Protein AF-A4EKM6-F1 (afdb_monomer_lite)

Secondary structure (DSSP, 8-state):
-----------PPPPPPPHHHHHHHHHHHHHHEETTTTEESTT--HHHHHHHHTS-HHHHHHHHHHHT-----THHHHHHHHHHHHHHHHHHHHHHHHHHHHHHHHHHHHHHHHHHHHHHHHHHHH-HHHHTT--

Foldseek 3Di:
DDDDDDPPPPDDDDDADDPVLLVLLVVVCVVFADLVQQEGPPPDFLVNSCVVSVHDSVNSQVSCCVPRRHHDDCVVVVVVVVVVVVVVVVVVVVVVVVVVVVVVVVVVVVVVVVVVVVVVVVDVVVDPVVVVVPD

pLDDT: mean 85.14, std 16.4, range [42.56, 98.19]

Structure (mmCIF, N/CA/C/O backbone):
data_AF-A4EKM6-F1
#
_entry.id   AF-A4EKM6-F1
#
loop_
_atom_site.group_PDB
_atom_site.id
_atom_site.type_symbol
_atom_site.label_atom_id
_atom_site.label_alt_id
_atom_site.label_comp_id
_atom_site.label_asym_id
_atom_site.label_entity_id
_atom_site.label_seq_id
_atom_site.pdbx_PDB_ins_code
_atom_site.Cartn_x
_atom_site.Cartn_y
_atom_site.Cartn_z
_atom_site.occupancy
_atom_site.B_iso_or_equiv
_atom_site.auth_seq_id
_atom_site.auth_comp_id
_atom_site.auth_asym_id
_atom_site.auth_atom_id
_atom_site.pdbx_PDB_model_num
ATOM 1 N N . MET A 1 1 ? 56.455 32.919 -22.864 1.00 42.56 1 MET A N 1
ATOM 2 C CA . MET A 1 1 ? 55.395 32.038 -22.336 1.00 42.56 1 MET A CA 1
ATOM 3 C C . MET A 1 1 ? 54.680 31.454 -23.539 1.00 42.56 1 MET A C 1
ATOM 5 O O . MET A 1 1 ? 54.259 32.231 -24.381 1.00 42.56 1 MET A O 1
ATOM 9 N N . LYS A 1 2 ? 54.708 30.130 -23.719 1.00 43.56 2 LYS A N 1
ATOM 10 C CA . LYS A 1 2 ? 54.007 29.454 -24.818 1.00 43.56 2 LYS A CA 1
ATOM 11 C C . LYS A 1 2 ? 52.753 28.831 -24.219 1.00 43.56 2 LYS A C 1
ATOM 13 O O . LYS A 1 2 ? 52.881 28.008 -23.316 1.00 43.56 2 LYS A O 1
ATOM 18 N N . ASP A 1 3 ? 51.595 29.272 -24.688 1.00 45.62 3 ASP A N 1
ATOM 19 C CA . ASP A 1 3 ? 50.293 28.738 -24.306 1.00 45.62 3 ASP A CA 1
ATOM 20 C C . ASP A 1 3 ? 50.192 27.280 -24.752 1.00 45.62 3 ASP A C 1
ATOM 22 O O . ASP A 1 3 ? 50.178 26.970 -25.943 1.00 45.62 3 ASP A O 1
ATOM 26 N N . ASN A 1 4 ? 50.168 26.372 -23.780 1.00 44.19 4 ASN A N 1
ATOM 27 C CA . ASN A 1 4 ? 49.967 24.951 -24.010 1.00 44.19 4 ASN A CA 1
ATOM 28 C C . ASN A 1 4 ? 48.478 24.643 -23.834 1.00 44.19 4 ASN A C 1
ATOM 30 O O . ASN A 1 4 ? 48.031 24.289 -22.744 1.00 44.19 4 ASN A O 1
ATOM 34 N N . THR A 1 5 ? 47.706 24.824 -24.904 1.00 48.41 5 THR A N 1
ATOM 35 C CA . THR A 1 5 ? 46.326 24.331 -24.963 1.00 48.41 5 THR A CA 1
ATOM 36 C C . THR A 1 5 ? 46.388 22.834 -25.235 1.00 48.41 5 THR A C 1
ATOM 38 O O . THR A 1 5 ? 46.733 22.413 -26.337 1.00 48.41 5 THR A O 1
ATOM 41 N N . VAL A 1 6 ? 46.102 22.027 -24.214 1.00 52.59 6 VAL A N 1
ATOM 42 C CA . VAL A 1 6 ? 45.916 20.581 -24.367 1.00 52.59 6 VAL A CA 1
ATOM 43 C C . VAL A 1 6 ? 44.579 20.370 -25.087 1.00 52.59 6 VAL A C 1
ATOM 45 O O . VAL A 1 6 ? 43.560 20.836 -24.572 1.00 52.59 6 VAL A O 1
ATOM 48 N N . PRO A 1 7 ? 44.533 19.719 -26.262 1.00 49.34 7 PRO A N 1
ATOM 49 C CA . PRO A 1 7 ? 43.262 19.356 -26.868 1.00 49.34 7 PRO A CA 1
ATOM 50 C C . PRO A 1 7 ? 42.602 18.291 -25.987 1.00 49.34 7 PRO A C 1
ATOM 52 O O . PRO A 1 7 ? 43.169 17.227 -25.742 1.00 49.34 7 PRO A O 1
ATOM 55 N N . VAL A 1 8 ? 41.419 18.613 -25.463 1.00 51.66 8 VAL A N 1
ATOM 56 C CA . VAL A 1 8 ? 40.562 17.664 -24.752 1.00 51.66 8 VAL A CA 1
ATOM 57 C C . VAL A 1 8 ? 40.074 16.657 -25.788 1.00 51.66 8 VAL A C 1
ATOM 59 O O . VAL A 1 8 ? 39.270 16.991 -26.656 1.00 51.66 8 VAL A O 1
ATOM 62 N N . ASP A 1 9 ? 40.627 15.451 -25.737 1.00 45.38 9 ASP A N 1
ATOM 63 C CA . ASP A 1 9 ? 40.276 14.345 -26.620 1.00 45.38 9 ASP A CA 1
ATOM 64 C C . ASP A 1 9 ? 38.855 13.859 -26.282 1.00 45.38 9 ASP A C 1
ATOM 66 O O . ASP A 1 9 ? 38.632 13.048 -25.383 1.00 45.38 9 ASP A O 1
ATOM 70 N N . ALA A 1 10 ? 37.864 14.453 -26.945 1.00 55.47 10 ALA A N 1
ATOM 71 C CA . ALA A 1 10 ? 36.438 14.225 -26.727 1.00 55.47 10 ALA A CA 1
ATOM 72 C C . ALA A 1 10 ? 35.898 13.055 -27.569 1.00 55.47 10 ALA A C 1
ATOM 74 O O . ALA A 1 10 ? 34.858 13.184 -28.209 1.00 55.47 10 ALA A O 1
ATOM 75 N N . THR A 1 11 ? 36.593 11.913 -27.583 1.00 52.44 11 THR A N 1
ATOM 76 C CA . THR A 1 11 ? 36.094 10.701 -28.260 1.00 52.44 11 THR A CA 1
ATOM 77 C C . THR A 1 11 ? 36.463 9.424 -27.500 1.00 52.44 11 THR A C 1
ATOM 79 O O . THR A 1 11 ? 37.080 8.509 -28.038 1.00 52.44 11 THR A O 1
ATOM 82 N N . ALA A 1 12 ? 36.071 9.323 -26.227 1.00 53.66 12 ALA A N 1
ATOM 83 C CA . ALA A 1 12 ? 35.922 7.997 -25.632 1.00 53.66 12 ALA A CA 1
ATOM 84 C C . ALA A 1 12 ? 34.707 7.324 -26.303 1.00 53.66 12 ALA A C 1
ATOM 86 O O . ALA A 1 12 ? 33.637 7.938 -26.320 1.00 53.66 12 ALA A O 1
ATOM 87 N N . PRO A 1 13 ? 34.828 6.112 -26.878 1.00 58.38 13 PRO A N 1
ATOM 88 C CA . PRO A 1 13 ? 33.677 5.426 -27.453 1.00 58.38 13 PRO A CA 1
ATOM 89 C C . PRO A 1 13 ? 32.609 5.260 -26.368 1.00 58.38 13 PRO A C 1
ATOM 91 O O . PRO A 1 13 ? 32.927 4.818 -25.257 1.00 58.38 13 PRO A O 1
ATOM 94 N N . LEU A 1 14 ? 31.359 5.633 -26.675 1.00 62.59 14 LEU A N 1
ATOM 95 C CA . LEU A 1 14 ? 30.225 5.330 -25.805 1.00 62.59 14 LEU A CA 1
ATOM 96 C C . LEU A 1 14 ? 30.258 3.826 -25.531 1.00 62.59 14 LEU A C 1
ATOM 98 O O . LEU A 1 14 ? 30.205 3.013 -26.452 1.00 62.59 14 LEU A O 1
ATOM 102 N N . ARG A 1 15 ? 30.439 3.454 -24.261 1.00 79.44 15 ARG A N 1
ATOM 103 C CA . ARG A 1 15 ? 30.425 2.049 -23.862 1.00 79.44 15 ARG A CA 1
ATOM 104 C C . ARG A 1 15 ? 29.017 1.527 -24.136 1.00 79.44 15 ARG A C 1
ATOM 106 O O . ARG A 1 15 ? 28.069 2.023 -23.536 1.00 79.44 15 ARG A O 1
ATOM 113 N N . GLU A 1 16 ? 28.893 0.560 -25.035 1.00 86.62 16 GLU A N 1
ATOM 114 C CA . GLU A 1 16 ? 27.640 -0.153 -25.282 1.00 86.62 16 GLU A CA 1
ATOM 115 C C . GLU A 1 16 ? 27.563 -1.424 -24.424 1.00 86.62 16 GLU A C 1
ATOM 117 O O . GLU A 1 16 ? 28.601 -2.055 -24.179 1.00 86.62 16 GLU A O 1
ATOM 122 N N . PRO A 1 17 ? 26.357 -1.846 -23.998 1.00 88.88 17 PRO A N 1
ATOM 123 C CA . PRO A 1 17 ? 26.192 -3.125 -23.326 1.00 88.88 17 PRO A CA 1
ATOM 124 C C . PRO A 1 17 ? 26.535 -4.268 -24.284 1.00 88.88 17 PRO A C 1
ATOM 126 O O . PRO A 1 17 ? 26.182 -4.261 -25.470 1.00 88.88 17 PRO A O 1
ATOM 129 N N . THR A 1 18 ? 27.199 -5.294 -23.758 1.00 93.12 18 THR A N 1
ATOM 130 C CA . THR A 1 18 ? 27.443 -6.533 -24.504 1.00 93.12 18 THR A CA 1
ATOM 131 C C . THR A 1 18 ? 26.123 -7.230 -24.846 1.00 93.12 18 THR A C 1
ATOM 133 O O . THR A 1 18 ? 25.096 -7.002 -24.215 1.00 93.12 18 THR A O 1
ATOM 136 N N . ARG A 1 19 ? 26.131 -8.146 -25.823 1.00 94.25 19 ARG A N 1
ATOM 137 C CA . ARG A 1 19 ? 24.923 -8.919 -26.180 1.00 94.25 19 ARG A CA 1
ATOM 138 C C . ARG A 1 19 ? 24.349 -9.724 -25.010 1.00 94.25 19 ARG A C 1
ATOM 140 O O . 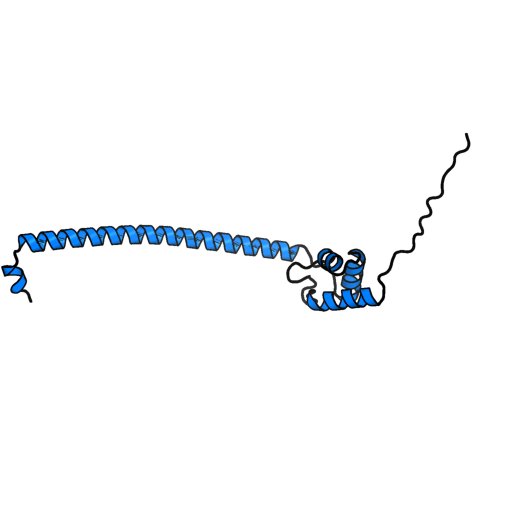ARG A 1 19 ? 23.138 -9.887 -24.949 1.00 94.25 19 ARG A O 1
ATOM 147 N N . ALA A 1 20 ? 25.208 -10.231 -24.124 1.00 94.38 20 ALA A N 1
ATOM 148 C CA . ALA A 1 20 ? 24.777 -10.951 -22.930 1.00 94.38 20 ALA A CA 1
ATOM 149 C C . ALA A 1 20 ? 24.041 -10.010 -21.966 1.00 94.38 20 ALA A C 1
ATOM 151 O O . ALA A 1 20 ? 22.905 -10.290 -21.611 1.00 94.38 20 ALA A O 1
ATOM 152 N N . GLN A 1 21 ? 24.626 -8.844 -21.676 1.00 95.00 21 GLN A N 1
ATOM 153 C CA . GLN A 1 21 ? 23.996 -7.819 -20.836 1.00 95.00 21 GLN A CA 1
ATOM 154 C C . GLN A 1 21 ? 22.688 -7.301 -21.436 1.00 95.00 21 GLN A C 1
ATOM 156 O O . GLN A 1 21 ? 21.718 -7.130 -20.715 1.00 95.00 21 GLN A O 1
ATOM 161 N N . LYS A 1 22 ? 22.628 -7.092 -22.761 1.00 96.00 22 LYS A N 1
ATOM 162 C CA . LYS A 1 22 ? 21.370 -6.729 -23.432 1.00 96.00 22 LYS A CA 1
ATOM 163 C C . LYS A 1 22 ? 20.294 -7.786 -23.181 1.00 96.00 22 LYS A C 1
ATOM 165 O O . LYS A 1 22 ? 19.173 -7.417 -22.880 1.00 96.00 22 LYS A O 1
ATOM 170 N N . ARG A 1 23 ? 20.624 -9.079 -23.279 1.00 97.00 23 ARG A N 1
ATOM 171 C CA . ARG A 1 23 ? 19.661 -10.156 -23.009 1.00 97.00 23 ARG A CA 1
ATOM 172 C C . ARG A 1 23 ? 19.195 -10.147 -21.554 1.00 97.00 23 ARG A C 1
ATOM 174 O O . ARG A 1 23 ? 18.001 -10.168 -21.332 1.00 97.00 23 ARG A O 1
ATOM 181 N N . GLU A 1 24 ? 20.114 -10.042 -20.599 1.00 97.75 24 GLU A N 1
ATOM 182 C CA . GLU A 1 24 ? 19.770 -10.001 -19.170 1.00 97.75 24 GLU A CA 1
ATOM 183 C C . GLU A 1 24 ? 18.881 -8.801 -18.814 1.00 97.75 24 GLU A C 1
ATOM 185 O O . GLU A 1 24 ? 17.933 -8.947 -18.051 1.00 97.75 24 GLU A O 1
ATOM 190 N N . ILE A 1 25 ? 19.155 -7.627 -19.396 1.00 97.38 25 ILE A N 1
ATOM 191 C CA . ILE A 1 25 ? 18.315 -6.437 -19.213 1.00 97.38 25 ILE A CA 1
ATOM 192 C C . ILE A 1 25 ? 16.916 -6.668 -19.793 1.00 97.38 25 ILE A C 1
ATOM 194 O O . ILE A 1 25 ? 15.934 -6.365 -19.128 1.00 97.38 25 ILE A O 1
ATOM 198 N N . MET A 1 26 ? 16.820 -7.203 -21.014 1.00 97.31 26 MET A N 1
ATOM 199 C CA . MET A 1 26 ? 15.533 -7.438 -21.680 1.00 97.31 26 MET A CA 1
ATOM 200 C C . MET A 1 26 ? 14.700 -8.492 -20.943 1.00 97.31 26 MET A C 1
ATOM 202 O O . MET A 1 26 ? 13.525 -8.253 -20.699 1.00 97.31 26 MET A O 1
ATOM 206 N N . ASP A 1 27 ? 15.322 -9.597 -20.516 1.00 97.62 27 ASP A N 1
ATOM 207 C CA . ASP A 1 27 ? 14.656 -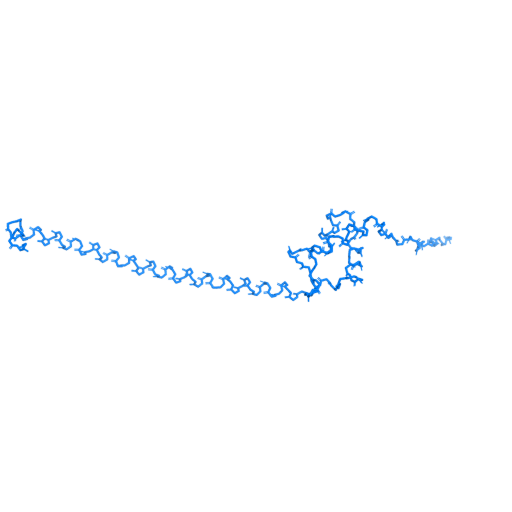10.661 -19.756 1.00 97.62 27 ASP A CA 1
ATOM 208 C C . ASP A 1 27 ? 14.076 -10.127 -18.432 1.00 97.62 27 ASP A C 1
ATOM 210 O O . ASP A 1 27 ? 13.015 -10.568 -17.996 1.00 97.62 27 ASP A O 1
ATOM 214 N N . LEU A 1 28 ? 14.762 -9.178 -17.783 1.00 96.31 28 LEU A N 1
ATOM 215 C CA . LEU A 1 28 ? 14.269 -8.566 -16.552 1.00 96.31 28 LEU A CA 1
ATOM 216 C C . LEU A 1 28 ? 13.188 -7.513 -16.820 1.00 96.31 28 LEU A C 1
ATOM 218 O O . LEU A 1 28 ? 12.202 -7.476 -16.091 1.00 96.31 28 LEU A O 1
ATOM 222 N N . LEU A 1 29 ? 13.338 -6.689 -17.864 1.00 96.25 29 LEU A N 1
ATOM 223 C CA . LEU A 1 29 ? 12.299 -5.742 -18.286 1.00 96.25 29 LEU A CA 1
ATOM 224 C C . LEU A 1 29 ? 10.986 -6.463 -18.625 1.00 96.25 29 LEU A C 1
ATOM 226 O O . LEU A 1 29 ? 9.935 -5.985 -18.216 1.00 96.25 29 LEU A O 1
ATOM 230 N N . ASP A 1 30 ? 11.045 -7.636 -19.263 1.00 96.44 30 ASP A N 1
ATOM 231 C CA . ASP A 1 30 ? 9.870 -8.481 -19.531 1.00 96.44 30 ASP A CA 1
ATOM 232 C C . ASP A 1 30 ? 9.133 -8.936 -18.252 1.00 96.44 30 ASP A C 1
ATOM 234 O O . ASP A 1 30 ? 7.930 -9.189 -18.298 1.00 96.44 30 ASP A O 1
ATOM 238 N N . ASP A 1 31 ? 9.822 -9.057 -17.110 1.00 94.88 31 ASP A N 1
ATOM 239 C CA . ASP A 1 31 ? 9.211 -9.475 -15.836 1.00 94.88 31 ASP A CA 1
ATOM 240 C C . ASP A 1 31 ? 8.633 -8.299 -15.032 1.00 94.88 31 ASP A C 1
ATOM 242 O O . ASP A 1 31 ? 7.629 -8.458 -14.331 1.00 94.88 31 ASP A O 1
ATOM 246 N N . VAL A 1 32 ? 9.269 -7.123 -15.101 1.00 92.69 32 VAL A N 1
ATOM 247 C CA . VAL A 1 32 ? 8.977 -6.001 -14.186 1.00 92.69 32 VAL A CA 1
ATOM 248 C C . VAL A 1 32 ? 8.291 -4.806 -14.842 1.00 92.69 32 VAL A C 1
ATOM 250 O O . VAL A 1 32 ? 7.796 -3.932 -14.128 1.00 92.69 32 VAL A O 1
ATOM 253 N N . TYR A 1 33 ? 8.258 -4.732 -16.172 1.00 93.00 33 TYR A N 1
ATOM 254 C CA . TYR A 1 33 ? 7.647 -3.621 -16.894 1.00 93.00 33 TYR A CA 1
ATOM 255 C C . TYR A 1 33 ? 6.244 -3.981 -17.396 1.00 93.00 33 TYR A C 1
ATOM 257 O O . TYR A 1 33 ? 6.029 -5.004 -18.041 1.00 93.00 33 TYR A O 1
ATOM 265 N N . ASP A 1 34 ? 5.281 -3.107 -17.125 1.00 90.31 34 ASP A N 1
ATOM 266 C CA . ASP A 1 34 ? 3.910 -3.210 -17.606 1.00 90.31 34 ASP A CA 1
ATOM 267 C C . ASP A 1 34 ? 3.770 -2.466 -18.937 1.00 90.31 34 ASP A C 1
ATOM 269 O O . ASP A 1 34 ? 3.689 -1.237 -18.973 1.00 90.31 34 ASP A O 1
ATOM 273 N N . THR A 1 35 ? 3.756 -3.201 -20.049 1.00 89.06 35 THR A N 1
ATOM 274 C CA . THR A 1 35 ? 3.610 -2.599 -21.383 1.00 89.06 35 THR A CA 1
ATOM 275 C C . THR A 1 35 ? 2.228 -1.987 -21.609 1.00 89.06 35 THR A C 1
ATOM 277 O O . THR A 1 35 ? 2.118 -1.036 -22.377 1.00 89.06 35 THR A O 1
ATOM 280 N N . ASP A 1 36 ? 1.183 -2.484 -20.942 1.00 87.62 36 ASP A N 1
ATOM 281 C CA . ASP A 1 36 ? -0.175 -1.954 -21.110 1.00 87.62 36 ASP A CA 1
ATOM 282 C C . ASP A 1 36 ? -0.328 -0.593 -20.415 1.00 87.62 36 ASP A C 1
ATOM 284 O O . ASP A 1 36 ? -1.024 0.289 -20.922 1.00 87.62 36 ASP A O 1
ATOM 288 N N . ASN A 1 37 ? 0.335 -0.419 -19.266 1.00 84.12 37 ASN A N 1
ATOM 289 C CA . ASN A 1 37 ? 0.323 0.823 -18.486 1.00 84.12 37 ASN A CA 1
ATOM 290 C C . ASN A 1 37 ? 1.554 1.719 -18.723 1.00 84.12 37 ASN A C 1
ATOM 292 O O . ASN A 1 37 ? 1.650 2.792 -18.132 1.00 84.12 37 ASN A O 1
ATOM 296 N N . GLU A 1 38 ? 2.481 1.292 -19.586 1.00 89.31 38 GLU A N 1
ATOM 297 C CA . GLU A 1 38 ? 3.745 1.973 -19.895 1.00 89.31 38 GLU A CA 1
ATOM 298 C C . GLU A 1 38 ? 4.531 2.412 -18.642 1.00 89.31 38 GLU A C 1
ATOM 300 O O . GLU A 1 38 ? 5.052 3.531 -18.564 1.00 89.31 38 GLU A O 1
ATOM 305 N N . CYS A 1 39 ? 4.603 1.539 -17.635 1.00 88.56 39 CYS A N 1
ATOM 306 C CA . CYS A 1 39 ? 5.263 1.842 -16.371 1.00 88.56 39 CYS A CA 1
ATOM 307 C C . CYS A 1 39 ? 5.913 0.615 -15.727 1.00 88.56 39 CYS A C 1
ATOM 309 O O . CYS A 1 39 ? 5.656 -0.533 -16.082 1.00 88.56 39 CYS A O 1
ATOM 311 N N . TYR A 1 40 ? 6.778 0.864 -14.747 1.00 89.00 40 TYR A N 1
ATOM 312 C CA . TYR A 1 40 ? 7.334 -0.198 -13.920 1.00 89.00 40 TYR A CA 1
ATOM 313 C C . TYR A 1 40 ? 6.345 -0.692 -12.868 1.00 89.00 40 TYR A C 1
ATOM 315 O O . TYR A 1 40 ? 5.620 0.086 -12.245 1.00 89.00 40 TYR A O 1
ATOM 323 N N . GLN A 1 41 ? 6.395 -1.988 -12.581 1.00 85.06 41 GLN A N 1
ATOM 324 C CA . GLN A 1 41 ? 5.657 -2.597 -11.484 1.00 85.06 41 GLN A CA 1
ATOM 325 C C . GLN A 1 41 ? 6.518 -2.695 -10.219 1.00 85.06 41 GLN A C 1
ATOM 327 O O . GLN A 1 41 ? 7.739 -2.596 -10.251 1.00 85.06 41 GLN A O 1
ATOM 332 N N . ARG A 1 42 ? 5.867 -2.904 -9.066 1.00 82.75 42 ARG A N 1
ATOM 333 C CA . ARG A 1 42 ? 6.506 -3.291 -7.784 1.00 82.75 42 ARG A CA 1
ATOM 334 C C . ARG A 1 42 ? 7.598 -2.341 -7.257 1.00 82.75 42 ARG A C 1
ATOM 336 O O . ARG A 1 42 ? 8.287 -2.690 -6.302 1.00 82.75 42 ARG A O 1
ATOM 343 N N . GLY A 1 43 ? 7.680 -1.123 -7.791 1.00 78.75 43 GLY A N 1
ATOM 344 C CA . GLY A 1 43 ? 8.687 -0.132 -7.409 1.00 78.75 43 GLY A CA 1
ATOM 345 C C . GLY A 1 43 ? 10.039 -0.315 -8.098 1.00 78.75 43 GLY A C 1
ATOM 346 O O . GLY A 1 43 ? 11.008 0.297 -7.651 1.00 78.75 43 GLY A O 1
ATOM 347 N N . ASP A 1 44 ? 10.108 -1.136 -9.147 1.00 89.62 44 ASP A N 1
ATOM 348 C CA . ASP A 1 44 ? 11.292 -1.238 -9.993 1.00 89.62 44 ASP A CA 1
ATOM 349 C C . ASP A 1 44 ? 11.512 0.047 -10.805 1.00 89.62 44 ASP A C 1
ATOM 351 O O . ASP A 1 44 ? 10.578 0.797 -11.089 1.00 89.62 44 ASP A O 1
ATOM 355 N N . THR A 1 45 ? 12.768 0.331 -11.138 1.00 90.69 45 THR A N 1
ATOM 356 C CA . THR A 1 45 ? 13.176 1.453 -11.990 1.00 90.69 45 THR A CA 1
ATOM 357 C C . THR A 1 45 ? 14.385 1.058 -12.839 1.00 90.69 45 THR A C 1
ATOM 359 O O . THR A 1 45 ? 15.003 0.011 -12.623 1.00 90.69 45 THR A O 1
ATOM 362 N N . ASP A 1 46 ? 14.777 1.918 -13.783 1.00 93.25 46 ASP A N 1
ATOM 363 C CA . ASP A 1 46 ? 16.030 1.748 -14.530 1.00 93.25 46 ASP A CA 1
ATOM 364 C C . ASP A 1 46 ? 17.234 1.588 -13.579 1.00 93.25 46 ASP A C 1
ATOM 366 O O . ASP A 1 46 ? 18.141 0.792 -13.834 1.00 93.25 46 ASP A O 1
ATOM 370 N N . GLU A 1 47 ? 17.238 2.324 -12.463 1.00 92.31 47 GLU A N 1
ATOM 371 C CA . GLU A 1 47 ? 18.278 2.260 -11.437 1.00 92.31 47 GLU A CA 1
ATOM 372 C C . GLU A 1 47 ? 18.276 0.933 -10.677 1.00 92.31 47 GLU A C 1
ATOM 374 O O . GLU A 1 47 ? 19.345 0.339 -10.532 1.00 92.31 47 GLU A O 1
ATOM 379 N N . THR A 1 48 ? 17.119 0.436 -10.220 1.00 93.56 48 THR A N 1
ATOM 380 C CA . THR A 1 48 ? 17.074 -0.823 -9.450 1.00 93.56 48 THR A CA 1
ATOM 381 C C . THR A 1 48 ? 17.522 -2.009 -10.304 1.00 93.56 48 THR A C 1
ATOM 383 O O . THR A 1 48 ? 18.287 -2.859 -9.840 1.00 93.56 48 THR A O 1
ATOM 386 N N . ILE A 1 49 ? 17.134 -2.025 -11.581 1.00 94.50 49 ILE A N 1
ATOM 387 C CA . ILE A 1 49 ? 17.567 -3.028 -12.562 1.00 94.50 49 ILE A CA 1
ATOM 388 C C . ILE A 1 49 ? 19.072 -2.932 -12.810 1.00 94.50 49 ILE A C 1
ATOM 390 O O . ILE A 1 49 ? 19.778 -3.944 -12.817 1.00 94.50 49 ILE A O 1
ATOM 394 N N . ALA A 1 50 ? 19.581 -1.717 -13.014 1.00 95.81 50 ALA A N 1
ATOM 395 C CA . ALA A 1 50 ? 20.993 -1.505 -13.285 1.00 95.81 50 ALA A CA 1
ATOM 396 C C . ALA A 1 50 ? 21.884 -1.909 -12.107 1.00 95.81 50 ALA A C 1
ATOM 398 O O . ALA A 1 50 ? 22.931 -2.524 -12.319 1.00 95.81 50 ALA A O 1
ATOM 399 N N . GLU A 1 51 ? 21.460 -1.614 -10.878 1.00 96.00 51 GLU A N 1
ATOM 400 C CA . GLU A 1 51 ? 22.133 -2.059 -9.657 1.00 96.00 51 GLU A CA 1
ATOM 401 C C . GLU A 1 51 ? 22.128 -3.586 -9.535 1.00 96.00 51 GLU A C 1
ATOM 403 O O . GLU A 1 51 ? 23.173 -4.179 -9.260 1.00 96.00 51 GLU A O 1
ATOM 408 N N . LEU A 1 52 ? 20.987 -4.231 -9.800 1.00 95.62 52 LEU A N 1
ATOM 409 C CA . LEU A 1 52 ? 20.849 -5.686 -9.714 1.00 95.62 52 LEU A CA 1
ATOM 410 C C . LEU A 1 52 ? 21.751 -6.418 -10.717 1.00 95.62 52 LEU A C 1
ATOM 412 O O . LEU A 1 52 ? 22.407 -7.400 -10.364 1.00 95.62 52 LEU A O 1
ATOM 416 N N . LEU A 1 53 ? 21.801 -5.934 -11.959 1.00 95.75 53 LEU A N 1
ATOM 417 C CA . LEU A 1 53 ? 22.599 -6.526 -13.037 1.00 95.75 53 LEU A CA 1
ATOM 418 C C . LEU A 1 53 ? 24.043 -5.996 -13.079 1.00 95.75 53 LEU A C 1
ATOM 420 O O . LEU A 1 53 ? 24.850 -6.456 -13.888 1.00 95.75 53 LEU A O 1
ATOM 424 N N . ASN A 1 54 ? 24.389 -5.040 -12.210 1.00 95.19 54 ASN A N 1
ATOM 425 C CA . ASN A 1 54 ? 25.677 -4.344 -12.190 1.00 95.19 54 ASN A CA 1
ATOM 426 C C . ASN A 1 54 ? 26.053 -3.758 -13.571 1.00 95.19 54 ASN A C 1
ATOM 428 O O . ASN A 1 54 ? 27.157 -3.958 -14.094 1.00 95.19 54 ASN A O 1
ATOM 432 N N . VAL A 1 55 ? 25.103 -3.044 -14.178 1.00 94.81 55 VAL A N 1
ATOM 433 C CA . VAL A 1 55 ? 25.220 -2.370 -15.482 1.00 94.81 55 VAL A CA 1
ATOM 434 C C . VAL A 1 55 ? 24.959 -0.865 -15.352 1.00 94.81 55 VAL A C 1
ATOM 436 O O . VAL A 1 55 ? 24.668 -0.358 -14.275 1.00 94.81 55 VAL A O 1
ATOM 439 N N . MET A 1 56 ? 25.093 -0.112 -16.447 1.00 93.94 56 MET A N 1
ATOM 440 C CA . MET A 1 56 ? 24.795 1.324 -16.441 1.00 93.94 56 MET A CA 1
ATOM 441 C C . MET A 1 56 ? 23.277 1.573 -16.547 1.00 93.94 56 MET A C 1
ATOM 443 O O . MET A 1 56 ? 22.675 1.058 -17.491 1.00 93.94 56 MET A O 1
ATOM 447 N N . PRO A 1 57 ? 22.674 2.440 -15.707 1.00 91.69 57 PRO A N 1
ATOM 448 C CA . PRO A 1 57 ? 21.246 2.787 -15.793 1.00 91.69 57 PRO A CA 1
ATOM 449 C C . PRO A 1 57 ? 20.816 3.304 -17.168 1.00 91.69 57 PRO A C 1
ATOM 451 O O . PRO A 1 57 ? 19.773 2.926 -17.684 1.00 91.69 57 PRO A O 1
ATOM 454 N N . GLY A 1 58 ? 21.675 4.086 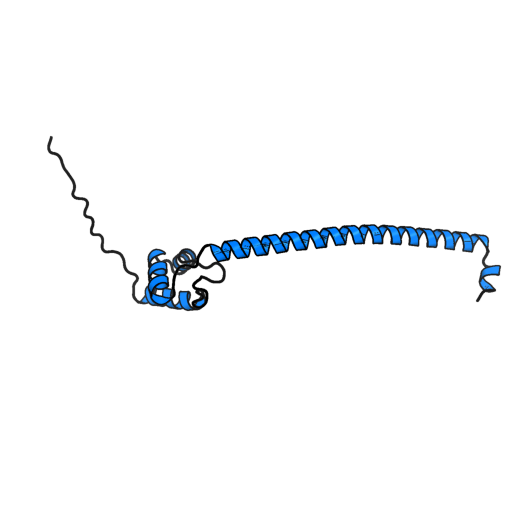-17.831 1.00 93.44 58 GLY A N 1
ATOM 455 C CA . GLY A 1 58 ? 21.393 4.594 -19.177 1.00 93.44 58 GLY A CA 1
ATOM 456 C C . GLY A 1 58 ? 21.248 3.506 -20.250 1.00 93.44 58 GLY A C 1
ATOM 457 O O . GLY A 1 58 ? 20.612 3.749 -21.269 1.00 93.44 58 GLY A O 1
ATOM 458 N N . TRP A 1 59 ? 21.811 2.309 -20.045 1.00 95.88 59 TRP A N 1
ATOM 459 C CA . TRP A 1 59 ? 21.597 1.181 -20.959 1.00 95.88 59 TRP A CA 1
ATOM 460 C C . TRP A 1 59 ? 20.223 0.548 -20.772 1.00 95.88 59 TRP A C 1
ATOM 462 O O . TRP A 1 59 ? 19.615 0.137 -21.755 1.00 95.88 59 TRP A O 1
ATOM 472 N N . VAL A 1 60 ? 19.749 0.485 -19.526 1.00 95.81 60 VAL A N 1
ATOM 473 C CA . VAL A 1 60 ? 18.410 -0.007 -19.190 1.00 95.81 60 VAL A CA 1
ATOM 474 C C . VAL A 1 60 ? 17.366 0.953 -19.743 1.00 95.81 60 VAL A C 1
ATOM 476 O O . VAL A 1 60 ? 16.511 0.517 -20.504 1.00 95.81 60 VAL A O 1
ATOM 479 N N . ALA A 1 61 ? 17.536 2.256 -19.496 1.00 94.88 61 ALA A N 1
ATOM 480 C CA . ALA A 1 61 ? 16.631 3.289 -19.990 1.00 94.88 61 ALA A CA 1
ATOM 481 C C . ALA A 1 61 ? 16.505 3.277 -21.518 1.00 94.88 61 ALA A C 1
ATOM 483 O O . ALA A 1 61 ? 15.395 3.336 -22.037 1.00 94.88 61 ALA A O 1
ATOM 484 N N . ALA A 1 62 ? 17.628 3.142 -22.235 1.00 94.88 62 ALA A N 1
ATOM 485 C CA . ALA A 1 62 ? 17.623 3.060 -23.694 1.00 94.88 62 ALA A CA 1
ATOM 486 C C . ALA A 1 62 ? 16.883 1.813 -24.203 1.00 94.88 62 ALA A C 1
ATOM 488 O O . ALA A 1 62 ? 16.055 1.916 -25.099 1.00 94.88 62 ALA A O 1
ATOM 489 N N . LEU A 1 63 ? 17.142 0.637 -23.619 1.00 95.75 63 LEU A N 1
ATOM 490 C CA . LEU A 1 63 ? 16.463 -0.599 -24.025 1.00 95.75 63 LEU A CA 1
ATOM 491 C C . LEU A 1 63 ? 14.975 -0.588 -23.659 1.00 95.75 63 LEU A C 1
ATOM 493 O O . LEU A 1 63 ? 14.149 -1.032 -24.451 1.00 95.75 63 LEU A O 1
ATOM 497 N N . ARG A 1 64 ? 14.615 -0.053 -22.492 1.00 95.81 64 ARG A N 1
ATOM 498 C CA . ARG A 1 64 ? 13.219 0.137 -22.110 1.00 95.81 64 ARG A CA 1
ATOM 499 C C . ARG A 1 64 ? 12.518 1.056 -23.108 1.00 95.81 64 ARG A C 1
ATOM 501 O O . ARG A 1 64 ? 11.481 0.676 -23.631 1.00 95.81 64 ARG A O 1
ATOM 508 N N . GLU A 1 65 ? 13.074 2.229 -23.399 1.00 94.69 65 GLU A N 1
ATOM 509 C CA . GLU A 1 65 ? 12.451 3.192 -24.317 1.00 94.69 65 GLU A CA 1
ATOM 510 C C . GLU A 1 65 ? 12.320 2.640 -25.745 1.00 94.69 65 GLU A C 1
ATOM 512 O O . GLU A 1 65 ? 11.282 2.826 -26.376 1.00 94.69 65 GLU A O 1
ATOM 517 N N . ASP A 1 66 ? 13.321 1.895 -26.223 1.00 95.12 66 ASP A N 1
ATOM 518 C CA . ASP A 1 66 ? 13.322 1.314 -27.569 1.00 95.12 66 ASP A CA 1
ATOM 519 C C . ASP A 1 66 ? 12.322 0.154 -27.742 1.00 95.12 66 ASP A C 1
ATOM 521 O O . ASP A 1 66 ? 11.793 -0.037 -28.841 1.00 95.12 66 ASP A O 1
ATOM 525 N N . PHE A 1 67 ? 12.093 -0.655 -26.700 1.00 94.56 67 PHE A N 1
ATOM 526 C CA . PHE A 1 67 ? 11.360 -1.925 -26.824 1.00 94.56 67 PHE A CA 1
ATOM 527 C C . PHE A 1 67 ? 10.067 -2.017 -26.009 1.00 94.56 67 PHE A C 1
ATOM 529 O O . PHE A 1 67 ? 9.208 -2.827 -26.356 1.00 94.56 67 PHE A O 1
ATOM 536 N N . PHE A 1 68 ? 9.915 -1.212 -24.959 1.00 93.56 68 PHE A N 1
ATOM 537 C CA . PHE A 1 68 ? 8.815 -1.316 -23.999 1.00 93.56 68 PHE A CA 1
ATOM 538 C C . PHE A 1 68 ? 8.012 -0.020 -23.879 1.00 93.56 68 PHE A C 1
ATOM 540 O O . PHE A 1 68 ? 6.789 -0.060 -23.962 1.00 93.56 68 PHE A O 1
ATOM 547 N N . GLY A 1 69 ? 8.677 1.122 -23.691 1.00 90.19 69 GLY A N 1
ATOM 548 C CA . GLY A 1 69 ? 8.024 2.421 -23.535 1.00 90.19 69 GLY A CA 1
ATOM 549 C C . GLY A 1 69 ? 8.718 3.360 -22.538 1.00 90.19 69 GLY A C 1
ATOM 550 O O . GLY A 1 69 ? 9.842 3.093 -22.106 1.00 90.19 69 GLY A O 1
ATOM 551 N N . PRO A 1 70 ? 8.097 4.502 -22.195 1.00 89.88 70 PRO A N 1
ATOM 552 C CA . PRO A 1 70 ? 8.644 5.493 -21.257 1.00 89.88 70 PRO A CA 1
ATOM 553 C C . PRO A 1 70 ? 8.787 4.940 -19.824 1.00 89.88 70 PRO A C 1
ATOM 555 O O . PRO A 1 70 ? 8.294 3.876 -19.507 1.00 89.88 70 PRO A O 1
ATOM 558 N N . SER A 1 71 ? 9.460 5.631 -18.897 1.00 80.94 71 SER A N 1
ATOM 559 C CA . SER A 1 71 ? 9.666 5.084 -17.535 1.00 80.94 71 SER A CA 1
ATOM 560 C C . SER A 1 71 ? 8.397 5.067 -16.663 1.00 80.94 71 SER A C 1
ATOM 562 O O . SER A 1 71 ? 8.498 4.892 -15.450 1.00 80.94 71 SER A O 1
ATOM 564 N N . GLY A 1 72 ? 7.223 5.334 -17.240 1.00 70.62 72 GLY A N 1
ATOM 565 C CA . GLY A 1 72 ? 6.026 5.751 -16.519 1.00 70.62 72 GLY A CA 1
ATOM 566 C C . GLY A 1 72 ? 6.160 7.158 -15.924 1.00 70.62 72 GLY A C 1
ATOM 567 O O . GLY A 1 72 ? 7.217 7.581 -15.444 1.00 70.62 72 GLY A O 1
ATOM 568 N N . GLY A 1 73 ? 5.074 7.927 -15.978 1.00 58.25 73 GLY A N 1
ATOM 569 C CA . GLY A 1 73 ? 4.991 9.243 -15.351 1.00 58.25 73 GLY A CA 1
ATOM 570 C C . GLY A 1 73 ? 4.799 9.156 -13.832 1.00 58.25 73 GLY A C 1
ATOM 571 O O . GLY A 1 73 ? 4.220 8.214 -13.307 1.00 58.25 73 GLY A O 1
ATOM 572 N N . ASN A 1 74 ? 5.189 10.220 -13.123 1.00 55.91 74 ASN A N 1
ATOM 573 C CA . ASN A 1 74 ? 5.000 10.481 -11.679 1.00 55.91 74 ASN A CA 1
ATOM 574 C C . ASN A 1 74 ? 3.521 10.437 -11.190 1.00 55.91 74 ASN A C 1
ATOM 576 O O . ASN A 1 74 ? 3.207 10.802 -10.050 1.00 55.91 74 ASN A O 1
ATOM 580 N N . GLU A 1 75 ? 2.604 10.058 -12.076 1.00 56.16 75 GLU A N 1
ATOM 581 C CA . GLU A 1 75 ? 1.166 9.942 -11.872 1.00 56.16 75 GLU A CA 1
ATOM 582 C C . GLU A 1 75 ? 0.838 8.737 -10.987 1.00 56.16 75 GLU A C 1
ATOM 584 O O . GLU A 1 75 ? 0.072 8.901 -10.039 1.00 56.16 75 GLU A O 1
ATOM 589 N N . ASP A 1 76 ? 1.530 7.605 -11.149 1.00 65.81 76 ASP A N 1
ATOM 590 C CA . ASP A 1 76 ? 1.332 6.413 -10.307 1.00 65.81 76 ASP A CA 1
ATOM 591 C C . ASP A 1 76 ? 1.751 6.653 -8.854 1.00 65.81 76 ASP A C 1
ATOM 593 O O . ASP A 1 76 ? 1.039 6.309 -7.910 1.00 65.81 76 ASP A O 1
ATOM 597 N N . MET A 1 77 ? 2.873 7.346 -8.644 1.00 69.88 77 MET A N 1
ATOM 598 C CA . MET A 1 77 ? 3.323 7.742 -7.306 1.00 69.88 77 MET A CA 1
ATOM 599 C C . MET A 1 77 ? 2.337 8.714 -6.643 1.00 69.88 77 MET A C 1
ATOM 601 O O . MET A 1 77 ? 2.164 8.703 -5.421 1.00 69.88 77 MET A O 1
ATOM 605 N N . THR A 1 78 ? 1.701 9.582 -7.429 1.00 73.62 78 THR A N 1
ATOM 606 C CA . THR A 1 78 ? 0.714 10.543 -6.924 1.00 73.62 78 THR A CA 1
ATOM 607 C C . THR A 1 78 ? -0.603 9.844 -6.594 1.00 73.62 78 THR A C 1
ATOM 609 O O . THR A 1 78 ? -1.114 10.022 -5.488 1.00 73.62 78 THR A O 1
ATOM 612 N N . ALA A 1 79 ? -1.092 8.979 -7.484 1.00 76.19 79 ALA A N 1
ATOM 613 C CA . ALA A 1 79 ? -2.280 8.162 -7.272 1.00 76.19 79 ALA A CA 1
ATOM 614 C C . ALA A 1 79 ? -2.126 7.258 -6.041 1.00 76.19 79 ALA A C 1
ATOM 616 O O . ALA A 1 79 ? -2.988 7.261 -5.163 1.00 76.19 79 ALA A O 1
ATOM 617 N N . PHE A 1 80 ? -0.983 6.580 -5.904 1.00 79.62 80 PHE A N 1
ATOM 618 C CA . PHE A 1 80 ? -0.697 5.739 -4.744 1.00 79.62 80 PHE A CA 1
ATOM 619 C C . PHE A 1 80 ? -0.599 6.546 -3.441 1.00 79.62 80 PHE A C 1
ATOM 621 O O . PHE A 1 80 ? -1.096 6.119 -2.397 1.00 79.62 80 PHE A O 1
ATOM 628 N N . LYS A 1 81 ? -0.014 7.754 -3.472 1.00 83.88 81 LYS A N 1
ATOM 629 C CA . LYS A 1 81 ? -0.008 8.661 -2.307 1.00 83.88 81 LYS A CA 1
ATOM 630 C C . LYS A 1 81 ? -1.417 9.065 -1.889 1.00 83.88 81 LYS A C 1
ATOM 632 O O . LYS A 1 81 ? -1.684 9.155 -0.688 1.00 83.88 81 LYS A O 1
ATOM 637 N N . ASP A 1 82 ? -2.294 9.331 -2.845 1.00 86.19 82 ASP A N 1
ATOM 638 C CA . ASP A 1 82 ? -3.666 9.736 -2.559 1.00 86.19 82 ASP A CA 1
ATOM 639 C C . ASP A 1 82 ? -4.516 8.558 -2.070 1.00 86.19 82 ASP A C 1
ATOM 641 O O . ASP A 1 82 ? -5.260 8.714 -1.097 1.00 86.19 82 ASP A O 1
ATOM 645 N N . GLU A 1 83 ? -4.322 7.360 -2.625 1.00 91.00 83 GLU A N 1
ATOM 646 C CA . GLU A 1 83 ? -4.916 6.124 -2.107 1.00 91.00 83 GLU A CA 1
ATOM 647 C C . GLU A 1 83 ? -4.469 5.853 -0.663 1.00 91.00 83 GLU A C 1
ATOM 649 O O . GLU A 1 83 ? -5.299 5.627 0.224 1.00 91.00 83 GLU A O 1
ATOM 654 N N . LEU A 1 84 ? -3.167 5.970 -0.383 1.00 94.94 84 LEU A N 1
ATOM 655 C CA . LEU A 1 84 ? -2.618 5.779 0.959 1.00 94.94 84 LEU A CA 1
ATOM 656 C C . LEU A 1 84 ? -3.186 6.797 1.957 1.00 94.94 84 LEU A C 1
ATOM 658 O O . LEU A 1 84 ? -3.533 6.440 3.087 1.00 94.94 84 LEU A O 1
ATOM 662 N N . ARG A 1 85 ? -3.325 8.065 1.552 1.00 96.19 85 ARG A N 1
ATOM 663 C CA . ARG A 1 85 ? -3.970 9.102 2.374 1.00 96.19 85 ARG A CA 1
ATOM 664 C C . ARG A 1 85 ? -5.423 8.753 2.671 1.00 96.19 85 ARG A C 1
ATOM 666 O O . ARG A 1 85 ? -5.821 8.806 3.835 1.00 96.19 85 ARG A O 1
ATOM 673 N N . ALA A 1 86 ? -6.191 8.366 1.654 1.00 95.94 86 ALA A N 1
ATOM 674 C CA . ALA A 1 86 ? -7.589 7.977 1.816 1.00 95.94 86 ALA A CA 1
ATOM 675 C C . ALA A 1 86 ? -7.734 6.780 2.768 1.00 95.94 86 ALA A C 1
ATOM 677 O O . ALA A 1 86 ? -8.584 6.796 3.666 1.00 95.94 86 ALA A O 1
ATOM 678 N N . PHE A 1 87 ? -6.857 5.782 2.637 1.00 96.81 87 PHE A N 1
ATOM 679 C CA . PHE A 1 87 ? -6.814 4.628 3.529 1.00 96.81 87 PHE A CA 1
ATOM 680 C C . PHE A 1 87 ? -6.531 5.033 4.982 1.00 96.81 87 PHE A C 1
ATOM 682 O O . PHE A 1 87 ? -7.275 4.640 5.884 1.00 96.81 87 PHE A O 1
ATOM 689 N N . ILE A 1 88 ? -5.511 5.864 5.225 1.00 97.44 88 ILE A N 1
ATOM 690 C CA . ILE A 1 88 ? -5.166 6.348 6.573 1.00 97.44 88 ILE A CA 1
ATOM 691 C C . ILE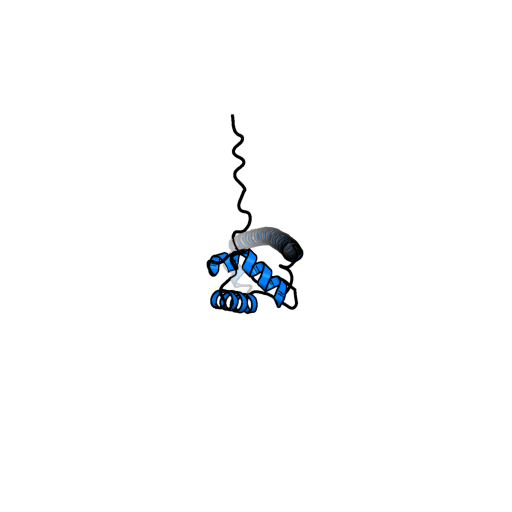 A 1 88 ? -6.338 7.112 7.196 1.00 97.44 88 ILE A C 1
ATOM 693 O O . ILE A 1 88 ? -6.688 6.860 8.351 1.00 97.44 88 ILE A O 1
ATOM 697 N N . THR A 1 89 ? -6.975 8.013 6.445 1.00 98.06 89 THR A N 1
ATOM 698 C CA . THR A 1 89 ? -8.140 8.768 6.926 1.00 98.06 89 THR A CA 1
ATOM 699 C C . THR A 1 89 ? -9.301 7.839 7.286 1.00 98.06 89 THR A C 1
ATOM 701 O O . THR A 1 89 ? -9.897 7.985 8.356 1.00 98.06 89 THR A O 1
ATOM 704 N N . SER A 1 90 ? -9.593 6.846 6.444 1.00 97.19 90 SER A N 1
ATOM 705 C CA . SER A 1 90 ? -10.632 5.846 6.717 1.00 97.19 90 SER A CA 1
ATOM 706 C C . SER A 1 90 ? -10.320 5.028 7.976 1.00 97.19 90 SER A C 1
ATOM 708 O O . SER A 1 90 ? -11.160 4.906 8.873 1.00 97.19 90 SER A O 1
ATOM 710 N N . ALA A 1 91 ? -9.083 4.543 8.114 1.00 97.56 91 ALA A N 1
ATOM 711 C CA . ALA A 1 91 ? -8.645 3.782 9.282 1.00 97.56 91 ALA A CA 1
ATOM 712 C C . ALA A 1 91 ? -8.740 4.603 10.581 1.00 97.56 91 ALA A C 1
ATOM 714 O O . ALA A 1 91 ? -9.188 4.095 11.613 1.00 97.56 91 ALA A O 1
ATOM 715 N N . GLN A 1 92 ? -8.382 5.890 10.535 1.00 98.19 92 GLN A N 1
ATOM 716 C CA . GLN A 1 92 ? -8.532 6.808 11.667 1.00 98.19 92 GLN A CA 1
ATOM 717 C C . GLN A 1 92 ? -10.002 7.015 12.052 1.00 98.19 92 GLN A C 1
ATOM 719 O O . GLN A 1 92 ? -10.328 6.978 13.241 1.00 98.19 92 GLN A O 1
ATOM 724 N N . ALA A 1 93 ? -10.899 7.163 11.074 1.00 97.50 93 ALA A N 1
ATOM 725 C CA . ALA A 1 93 ? -12.331 7.288 11.332 1.00 97.50 93 ALA A CA 1
ATOM 726 C C . ALA A 1 93 ? -12.904 6.024 11.999 1.00 97.50 93 ALA A C 1
ATOM 728 O O . ALA A 1 93 ? -13.638 6.117 12.987 1.00 97.50 93 ALA A O 1
ATOM 729 N N . VAL A 1 94 ? -12.523 4.834 11.522 1.00 97.88 94 VAL A N 1
ATOM 730 C CA . VAL A 1 94 ? -12.929 3.551 12.126 1.00 97.88 94 VAL A CA 1
ATOM 731 C C . VAL A 1 94 ? -12.401 3.416 13.554 1.00 97.88 94 VAL A C 1
ATOM 733 O O . VAL A 1 94 ? -13.142 2.991 14.449 1.00 97.88 94 VAL A O 1
ATOM 736 N N . LYS A 1 95 ? -11.146 3.810 13.798 1.00 98.00 95 LYS A N 1
ATOM 737 C CA . LYS A 1 95 ? -10.559 3.820 15.143 1.00 98.00 95 LYS A CA 1
ATOM 738 C C . LYS A 1 95 ? -11.373 4.707 16.085 1.00 98.00 95 LYS A C 1
ATOM 740 O O . LYS A 1 95 ? -11.786 4.244 17.146 1.00 98.00 95 LYS A O 1
ATOM 745 N N . GLN A 1 96 ? -11.669 5.939 15.674 1.00 97.94 96 GLN A N 1
ATOM 746 C CA . GLN A 1 96 ? -12.415 6.892 16.495 1.00 97.94 96 GLN A CA 1
ATOM 747 C C . GLN A 1 96 ? -13.836 6.397 16.802 1.00 97.94 96 GLN A C 1
ATOM 749 O O . GLN A 1 96 ? -14.297 6.479 17.941 1.00 97.94 96 GLN A O 1
ATOM 754 N N . GLN A 1 97 ? -14.525 5.819 15.814 1.00 97.44 97 GLN A N 1
ATOM 755 C CA . GLN A 1 97 ? -15.835 5.200 16.039 1.00 97.44 97 GLN A CA 1
ATOM 756 C C . GLN A 1 97 ? -15.758 4.010 17.003 1.00 97.44 97 GLN A C 1
ATOM 758 O O . GLN A 1 97 ? -16.673 3.797 17.800 1.00 97.44 97 GLN A O 1
ATOM 763 N N . SER A 1 98 ? -14.685 3.224 16.944 1.00 97.88 98 SER A N 1
ATOM 764 C CA . SER A 1 98 ? -14.485 2.091 17.850 1.00 97.88 98 SER A CA 1
ATOM 765 C C . SER A 1 98 ? -14.247 2.558 19.284 1.00 97.88 98 SER A C 1
ATOM 767 O O . SER A 1 98 ? -14.859 2.018 20.200 1.00 97.88 98 SER A O 1
ATOM 769 N N . GLU A 1 99 ? -13.446 3.606 19.485 1.00 98.12 99 GLU A N 1
ATOM 770 C CA . GLU A 1 99 ? -13.230 4.225 20.801 1.00 98.12 99 GLU A CA 1
ATOM 771 C C . GLU A 1 99 ? -14.549 4.739 21.406 1.00 98.12 99 GLU A C 1
ATOM 773 O O . GLU A 1 99 ? -14.849 4.463 22.567 1.00 98.12 99 GLU A O 1
ATOM 778 N N . GLN A 1 100 ? -15.395 5.397 20.607 1.00 96.88 100 GLN A N 1
ATOM 779 C CA . GLN A 1 100 ? -16.723 5.840 21.052 1.00 96.88 100 GLN A CA 1
ATOM 780 C C . GLN A 1 100 ? -17.631 4.667 21.444 1.00 96.88 100 GLN A C 1
ATOM 782 O O . GLN A 1 100 ? -18.320 4.721 22.464 1.00 96.88 100 GLN A O 1
ATOM 787 N N . LYS A 1 101 ? -17.632 3.585 20.655 1.00 97.12 101 LYS A N 1
ATOM 788 C CA . LYS A 1 101 ? -18.399 2.370 20.973 1.00 97.12 101 LYS A CA 1
ATOM 789 C C . LYS A 1 101 ? -17.907 1.709 22.259 1.00 97.12 101 LYS A C 1
ATOM 791 O O . LYS A 1 101 ? -18.734 1.249 23.043 1.00 97.12 101 LYS A O 1
ATOM 796 N N . LEU A 1 102 ? -16.594 1.679 22.493 1.00 97.88 102 LEU A N 1
ATOM 797 C CA . LEU A 1 102 ? -16.011 1.144 23.724 1.00 97.88 102 LEU A CA 1
ATOM 798 C C . LEU A 1 102 ? -16.427 1.958 24.953 1.00 97.88 102 LEU A C 1
ATOM 800 O O . LEU A 1 102 ? -16.758 1.365 25.977 1.00 97.88 102 LEU A O 1
ATOM 804 N N . ASP A 1 103 ? -16.488 3.286 24.847 1.00 97.88 103 ASP A N 1
ATOM 805 C CA . ASP A 1 103 ? -16.974 4.144 25.935 1.00 97.88 103 ASP A CA 1
ATOM 806 C C . ASP A 1 103 ? -18.455 3.886 26.266 1.00 97.88 103 ASP A C 1
ATOM 808 O O . ASP A 1 103 ? -18.833 3.726 27.431 1.00 97.88 103 ASP A O 1
ATOM 812 N N . VAL A 1 104 ? -19.307 3.781 25.240 1.00 97.56 104 VAL A N 1
ATOM 813 C CA . VAL A 1 104 ? -20.727 3.436 25.424 1.00 97.56 104 VAL A CA 1
ATOM 814 C C . VAL A 1 104 ? -20.870 2.061 26.075 1.00 97.56 104 VAL A C 1
ATOM 816 O O . VAL A 1 104 ? -21.608 1.915 27.050 1.00 97.56 104 VAL A O 1
ATOM 819 N N . LEU A 1 105 ? -20.133 1.063 25.584 1.00 97.38 105 LEU A N 1
ATOM 820 C CA . LEU A 1 105 ? -20.157 -0.286 26.140 1.00 97.38 105 LEU A CA 1
ATOM 821 C C . LEU A 1 105 ? -19.685 -0.304 27.600 1.00 97.38 105 LEU A C 1
ATOM 823 O O . LEU A 1 105 ? -20.309 -0.959 28.434 1.00 97.38 105 LEU A O 1
ATOM 827 N N . GLY A 1 106 ? -18.637 0.454 27.929 1.00 97.94 106 GLY A N 1
ATOM 828 C CA . GLY A 1 106 ? -18.157 0.616 29.300 1.00 97.94 106 GLY A CA 1
ATOM 829 C C . GLY A 1 106 ? -19.243 1.155 30.235 1.00 97.94 106 GLY A C 1
ATOM 830 O O . GLY A 1 106 ? -19.454 0.609 31.319 1.00 97.94 106 GLY A O 1
ATOM 831 N N . ARG A 1 107 ? -20.005 2.163 29.794 1.00 97.62 107 ARG A N 1
ATOM 832 C CA . ARG A 1 107 ? -21.133 2.711 30.567 1.00 97.62 107 ARG A CA 1
ATOM 833 C C . ARG A 1 107 ? -22.256 1.697 30.781 1.00 97.62 107 ARG A C 1
ATOM 835 O O . ARG A 1 107 ? -22.810 1.637 31.878 1.00 97.62 107 ARG A O 1
ATOM 842 N N . GLU A 1 108 ? -22.589 0.892 29.776 1.00 97.50 108 GLU A N 1
ATOM 843 C CA . GLU A 1 108 ? -23.598 -0.166 29.922 1.00 97.50 108 GLU A CA 1
ATOM 844 C C . GLU A 1 108 ? -23.136 -1.285 30.868 1.00 97.50 108 GLU A C 1
ATOM 846 O O . GLU A 1 108 ? -23.923 -1.765 31.686 1.00 97.50 108 GLU A O 1
ATOM 851 N N . ILE A 1 109 ? -21.847 -1.639 30.843 1.00 97.44 109 ILE A N 1
ATOM 852 C CA . ILE A 1 109 ? -21.256 -2.591 31.795 1.00 97.44 109 ILE A CA 1
ATOM 853 C C . ILE A 1 109 ? -21.371 -2.067 33.233 1.00 97.44 109 ILE A C 1
ATOM 855 O O . ILE A 1 109 ? -21.779 -2.814 34.124 1.00 97.44 109 ILE A O 1
ATOM 859 N N . GLU A 1 110 ? -21.069 -0.791 33.479 1.00 97.62 110 GLU A N 1
ATOM 860 C CA . GLU A 1 110 ? -21.205 -0.203 34.819 1.00 97.62 110 GLU A CA 1
ATOM 861 C C . GLU A 1 110 ? -22.663 -0.157 35.297 1.00 97.62 110 GLU A C 1
ATOM 863 O O . GLU A 1 110 ? -22.953 -0.495 36.448 1.00 97.62 110 GLU A O 1
ATOM 868 N N . LYS A 1 111 ? -23.617 0.160 34.411 1.00 97.12 111 LYS A N 1
ATOM 869 C CA . LYS A 1 111 ? -25.052 0.061 34.738 1.00 97.12 111 LYS A CA 1
ATOM 870 C C . LYS A 1 111 ? -25.447 -1.365 35.120 1.00 97.12 111 LYS A C 1
ATOM 872 O O . LYS A 1 111 ? -26.141 -1.558 36.121 1.00 97.12 111 LYS A O 1
ATOM 877 N N . ALA A 1 112 ? -24.985 -2.361 34.363 1.00 96.81 112 ALA A N 1
ATOM 878 C CA . ALA A 1 112 ? -25.259 -3.767 34.643 1.00 96.81 112 ALA A CA 1
ATOM 879 C C . ALA A 1 112 ? -24.701 -4.195 36.011 1.00 96.81 112 ALA A C 1
ATOM 881 O O . ALA A 1 112 ? -25.420 -4.824 36.792 1.00 96.81 112 ALA A O 1
ATOM 882 N N . LYS A 1 113 ? -23.475 -3.781 36.359 1.00 96.69 113 LYS A N 1
ATOM 883 C CA . LYS A 1 113 ? -22.905 -3.987 37.706 1.00 96.69 113 LYS A CA 1
ATOM 884 C C . LYS A 1 113 ? -23.775 -3.355 38.797 1.00 96.69 113 LYS A C 1
ATOM 886 O O . LYS A 1 113 ? -24.023 -3.980 39.828 1.00 96.69 113 LYS A O 1
ATOM 891 N N . GLY A 1 114 ? -24.308 -2.157 38.555 1.00 95.88 114 GLY A N 1
ATOM 892 C CA . GLY A 1 114 ? -25.256 -1.505 39.464 1.00 95.88 114 GLY A CA 1
ATOM 893 C C . GLY A 1 114 ? -26.547 -2.307 39.681 1.00 95.88 114 GLY A C 1
ATOM 894 O O . GLY A 1 114 ? -27.044 -2.400 40.808 1.00 95.88 114 GLY A O 1
ATOM 895 N N . PHE A 1 115 ? -27.085 -2.935 38.630 1.00 95.19 115 PHE A N 1
ATOM 896 C CA . PHE A 1 115 ? -28.254 -3.814 38.750 1.00 95.19 115 PHE A CA 1
ATOM 897 C C . PHE A 1 115 ? -27.966 -5.072 39.564 1.00 95.19 115 PHE A C 1
ATOM 899 O O . PHE A 1 115 ? -28.807 -5.449 40.382 1.00 95.19 115 PHE A O 1
ATOM 906 N N . VAL A 1 116 ? -26.783 -5.670 39.408 1.00 94.56 116 VAL A N 1
ATOM 907 C CA . VAL A 1 116 ? -26.349 -6.805 40.239 1.00 94.56 116 VAL A CA 1
ATOM 908 C C . VAL A 1 116 ? -26.359 -6.414 41.721 1.00 94.56 116 VAL A C 1
ATOM 910 O O . VAL A 1 116 ? -26.999 -7.090 42.525 1.00 94.56 116 VAL A O 1
ATOM 913 N N . GLY A 1 117 ? -25.779 -5.265 42.087 1.00 93.25 117 GLY A N 1
ATOM 914 C CA . GLY A 1 117 ? -25.778 -4.799 43.482 1.00 93.25 117 GLY A CA 1
ATOM 915 C C . GLY A 1 117 ? -27.179 -4.520 44.056 1.00 93.25 117 GLY A C 1
ATOM 916 O O . GLY A 1 117 ? -27.460 -4.825 45.224 1.00 93.25 117 GLY A O 1
ATOM 917 N N . ARG A 1 118 ? -28.103 -3.982 43.241 1.00 93.88 118 ARG A N 1
ATOM 918 C CA . ARG A 1 118 ? -29.519 -3.825 43.642 1.00 93.88 118 ARG A CA 1
ATOM 919 C C . ARG A 1 118 ? -30.197 -5.174 43.842 1.00 93.88 118 ARG A C 1
ATOM 921 O O . ARG A 1 118 ? -30.919 -5.327 44.826 1.00 93.88 118 ARG A O 1
ATOM 928 N N . LEU A 1 119 ? -29.965 -6.134 42.947 1.00 92.81 119 LEU A N 1
ATOM 929 C CA . LEU A 1 119 ? -30.540 -7.474 43.041 1.00 92.81 119 LEU A CA 1
ATOM 930 C C . LEU A 1 119 ? -30.111 -8.167 44.339 1.00 92.81 119 LEU A C 1
ATOM 932 O O . LEU A 1 119 ? -30.966 -8.659 45.072 1.00 92.81 119 LEU A O 1
ATOM 936 N N . GLU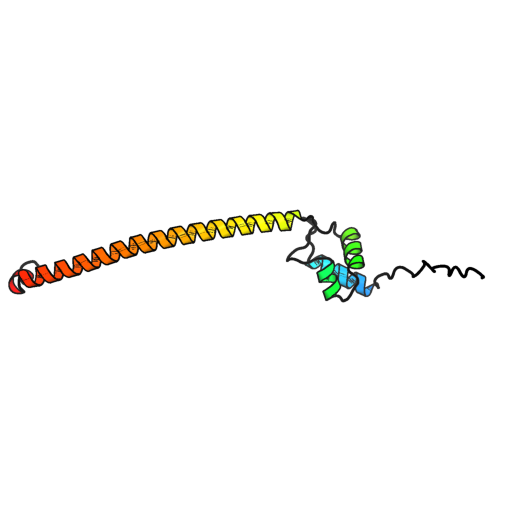 A 1 120 ? -28.820 -8.133 44.669 1.00 92.88 120 GLU A N 1
ATOM 937 C CA . GLU A 1 120 ? -28.303 -8.689 45.926 1.00 92.88 120 GLU A CA 1
ATOM 938 C C . GLU A 1 120 ? -28.937 -8.031 47.159 1.00 92.88 120 GLU A C 1
ATOM 940 O O . GLU A 1 120 ? -29.289 -8.701 48.132 1.00 92.88 120 GLU A O 1
ATOM 945 N N . SER A 1 121 ? -29.112 -6.708 47.125 1.00 91.00 121 SER A N 1
ATOM 946 C CA . SER A 1 121 ? -29.727 -5.966 48.230 1.00 91.00 121 SER A CA 1
ATOM 947 C C . SER A 1 121 ? -31.195 -6.343 48.423 1.00 91.00 121 SER A C 1
ATOM 949 O O . SER A 1 121 ? -31.628 -6.556 49.557 1.00 91.00 121 SER A O 1
ATOM 951 N N . ILE A 1 122 ? -31.945 -6.496 47.327 1.00 91.25 122 ILE A N 1
ATOM 952 C CA . ILE A 1 122 ? -33.326 -6.989 47.362 1.00 91.25 122 ILE A CA 1
ATOM 953 C C . ILE A 1 122 ? -33.350 -8.400 47.952 1.00 91.25 122 ILE A C 1
ATOM 955 O O . ILE A 1 122 ? -34.076 -8.632 48.913 1.00 91.25 122 ILE A O 1
ATOM 959 N N . GLN A 1 123 ? -32.519 -9.320 47.452 1.00 88.88 123 GLN A N 1
ATOM 960 C CA . GLN A 1 123 ? -32.454 -10.702 47.944 1.00 88.88 123 GLN A CA 1
ATOM 961 C C . GLN A 1 123 ? -32.201 -10.783 49.457 1.00 88.88 123 GLN A C 1
ATOM 963 O O . GLN A 1 123 ? -32.856 -11.577 50.138 1.00 88.88 123 GLN A O 1
ATOM 968 N N . ARG A 1 124 ? -31.315 -9.937 50.005 1.00 88.56 124 ARG A N 1
ATOM 969 C CA . ARG A 1 124 ? -31.096 -9.845 51.461 1.00 88.56 124 ARG A CA 1
ATOM 970 C C . ARG A 1 124 ? -32.340 -9.359 52.208 1.00 88.56 124 ARG 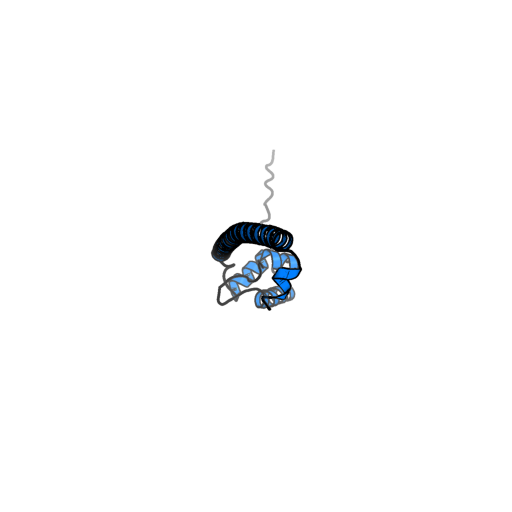A C 1
ATOM 972 O O . ARG A 1 124 ? -32.656 -9.910 53.258 1.00 88.56 124 ARG A O 1
ATOM 979 N N . ALA A 1 125 ? -33.044 -8.359 51.675 1.00 88.75 125 ALA A N 1
ATOM 980 C CA . ALA A 1 125 ? -34.213 -7.762 52.320 1.00 88.75 125 ALA A CA 1
ATOM 981 C C . ALA A 1 125 ? -35.442 -8.688 52.341 1.00 88.75 125 ALA A C 1
ATOM 983 O O . ALA A 1 125 ? -36.169 -8.706 53.332 1.00 88.75 125 ALA A O 1
ATOM 984 N N . VAL A 1 126 ? -35.683 -9.467 51.277 1.00 85.50 126 VAL A N 1
ATOM 985 C CA . VAL A 1 126 ? -36.869 -10.350 51.208 1.00 85.50 126 VAL A CA 1
ATOM 986 C C . VAL A 1 126 ? -36.691 -11.639 52.029 1.00 85.50 126 VAL A C 1
ATOM 988 O O . VAL A 1 126 ? -37.672 -12.273 52.418 1.00 85.50 126 VAL A O 1
ATOM 991 N N . GLY A 1 127 ? -35.446 -12.027 52.320 1.00 70.69 127 GLY A N 1
ATOM 992 C CA . GLY A 1 127 ? -35.110 -13.241 53.062 1.00 70.69 127 GLY A CA 1
ATOM 993 C C . GLY A 1 127 ? -35.390 -14.549 52.287 1.00 70.69 127 GLY A C 1
ATOM 994 O O . GLY A 1 127 ? -36.272 -14.620 51.426 1.00 70.69 127 GLY A O 1
ATOM 995 N N . PRO A 1 128 ? -34.676 -15.648 52.600 1.00 68.19 128 PRO A N 1
ATOM 996 C CA . PRO A 1 128 ? -34.711 -16.887 51.810 1.00 68.19 128 PRO A CA 1
ATOM 997 C C . PRO A 1 128 ? -36.085 -17.583 51.774 1.00 68.19 128 PRO A C 1
ATOM 999 O O . PRO A 1 128 ? -36.383 -18.312 50.830 1.00 68.19 128 PRO A O 1
ATOM 1002 N N . ARG A 1 129 ? -36.952 -17.337 52.767 1.00 59.41 129 ARG A N 1
ATOM 1003 C CA . ARG A 1 129 ? -38.290 -17.953 52.858 1.00 59.41 129 ARG A CA 1
ATOM 1004 C C . ARG A 1 129 ? -39.300 -17.426 51.835 1.00 59.41 129 ARG A C 1
ATOM 1006 O O . ARG A 1 129 ? -40.195 -18.178 51.461 1.00 59.41 129 ARG A O 1
ATOM 1013 N N . ILE A 1 130 ? -39.192 -16.170 51.394 1.00 61.47 130 ILE A N 1
ATOM 1014 C CA . ILE A 1 130 ? -40.134 -15.595 50.415 1.00 61.47 130 ILE A CA 1
ATOM 1015 C C . ILE A 1 130 ? -39.709 -15.945 48.982 1.00 61.47 130 ILE A C 1
ATOM 1017 O O . ILE A 1 130 ? -40.559 -16.258 48.154 1.00 61.47 130 ILE A O 1
ATOM 1021 N N . LEU A 1 131 ? -38.402 -16.007 48.707 1.00 59.69 131 LEU A N 1
ATOM 1022 C CA . LEU A 1 131 ? -37.858 -16.367 47.389 1.00 59.69 131 LEU A CA 1
ATOM 1023 C C . LEU A 1 131 ? -38.193 -17.808 46.954 1.00 59.69 131 LEU A C 1
ATOM 1025 O O . LEU A 1 131 ? -38.356 -18.059 45.765 1.00 59.69 131 LEU A O 1
ATOM 1029 N N . GLN A 1 132 ? -38.356 -18.749 47.893 1.00 60.62 132 GLN A N 1
ATOM 1030 C CA . GLN A 1 132 ? -38.752 -20.134 47.584 1.00 60.62 132 GLN A CA 1
ATOM 1031 C C . GLN A 1 132 ? -40.214 -20.290 47.127 1.00 60.62 132 GLN A C 1
ATOM 1033 O O . GLN A 1 132 ? -40.555 -21.331 46.573 1.00 60.62 132 GLN A O 1
ATOM 1038 N N . LYS A 1 133 ? -41.079 -19.290 47.346 1.00 56.38 133 LYS A N 1
ATOM 1039 C CA . LYS A 1 133 ? -42.510 -19.360 46.997 1.00 56.38 133 LYS A CA 1
ATOM 1040 C C . LYS A 1 133 ? -42.858 -18.834 45.601 1.00 56.38 133 LYS A C 1
ATOM 1042 O O . LYS A 1 133 ? -43.989 -19.023 45.177 1.00 56.38 133 LYS A O 1
ATOM 1047 N N . VAL A 1 134 ? -41.930 -18.171 44.908 1.00 58.34 134 VAL A N 1
ATOM 1048 C CA . VAL A 1 134 ? -42.186 -17.484 43.620 1.00 58.34 134 VAL A CA 1
ATOM 1049 C C . VAL A 1 134 ? -41.610 -18.274 42.431 1.00 58.34 134 VAL A C 1
ATOM 1051 O O . VAL A 1 134 ? -41.297 -17.702 41.393 1.00 58.34 134 VAL A O 1
ATOM 1054 N N . LYS A 1 135 ? -41.411 -19.585 42.593 1.00 45.56 135 LYS A N 1
ATOM 1055 C CA . LYS A 1 135 ? -40.915 -20.472 41.535 1.00 45.56 135 LYS A CA 1
ATOM 1056 C C . LYS A 1 135 ? -42.057 -21.097 40.748 1.00 45.56 135 LYS A C 1
ATOM 1058 O O . LYS A 1 135 ? -43.065 -21.450 41.398 1.00 45.56 135 LYS A O 1
#

Sequence (135 aa):
MKDNTVPVDATAPLREPTRAQKREIMDLLDDVYDTDNECYQRGDTDETIAELLNVMPGWVAALREDFFGPSGGNEDMTAFKDELRAFITSAQAVKQQSEQKLDVLGREIEKAKGFVGRLESIQRAVGPRILQKVK

Radius of gyration: 36.67 Å; chains: 1; bounding box: 98×52×81 Å